Protein AF-A0A0F8Z5W2-F1 (afdb_monomer_lite)

InterPro domains:
  IPR054194 Protein of unknown function DUF6899 [PF21840] (1-87)

pLDDT: mean 93.54, std 5.01, range [78.94, 98.44]

Sequence (88 aa):
MPYVTRQTRADWASLVDILEHSALVNTAAPGEINYVVTKLLLAWLGPGPCYADYNAAIGVLECIKLELYRRAVVPYEEKKCSEAGDVY

Organism: NCBI:txid412755

Foldseek 3Di:
DVPQDPVNCVVCVVVVVCVVPVCCNVPDDPVVVVVVLVVVLDVVCDPDHDPVSVVVSVVVVVVVVVCCCVPPVVVVVVVVCVVPNDPD

Secondary structure (DSSP, 8-state):
-TTS-HHHHHHHHHHHHHHHHTSHHHH--HHHHHHHHHHHHHHHH-SS--HHHHHHHHHHHHHHHHHHIIIIIHHHHHHHHHHH----

Structure (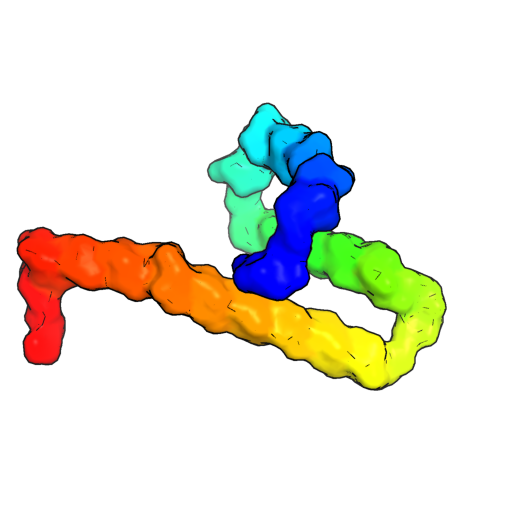mmCIF, N/CA/C/O backbone):
data_AF-A0A0F8Z5W2-F1
#
_entry.id   AF-A0A0F8Z5W2-F1
#
loop_
_atom_site.group_PDB
_atom_site.id
_atom_site.type_symbol
_atom_site.label_atom_id
_atom_site.label_alt_id
_atom_site.label_comp_id
_atom_site.label_asym_id
_atom_site.label_entity_id
_atom_site.label_seq_id
_atom_site.pdbx_PDB_ins_code
_atom_site.Cartn_x
_atom_site.Cartn_y
_atom_site.Cartn_z
_atom_site.occupancy
_atom_site.B_iso_or_equiv
_atom_site.auth_seq_id
_atom_site.auth_comp_id
_atom_site.auth_asym_id
_atom_site.auth_atom_id
_atom_site.pdbx_PDB_model_num
ATOM 1 N N . MET A 1 1 ? -7.245 -5.901 -9.020 1.00 79.19 1 MET A N 1
ATOM 2 C CA . MET A 1 1 ? -7.885 -7.052 -8.343 1.00 79.19 1 MET A CA 1
ATOM 3 C C . MET A 1 1 ? -9.229 -7.398 -8.988 1.00 79.19 1 MET A C 1
ATOM 5 O O . MET A 1 1 ? -10.149 -6.586 -8.925 1.00 79.19 1 MET A O 1
ATOM 9 N N . PRO A 1 2 ? -9.349 -8.558 -9.658 1.00 79.31 2 PRO A N 1
ATOM 10 C CA . PRO A 1 2 ? -10.539 -8.928 -10.438 1.00 79.31 2 PRO A CA 1
ATOM 11 C C . PRO A 1 2 ? -11.801 -9.160 -9.589 1.00 79.31 2 PRO A C 1
ATOM 13 O O . PRO A 1 2 ? -12.902 -9.001 -10.098 1.00 79.31 2 PRO A O 1
ATOM 16 N N . TYR A 1 3 ? -11.644 -9.463 -8.299 1.00 85.56 3 TYR A N 1
ATOM 17 C CA . TYR A 1 3 ? -12.739 -9.735 -7.360 1.00 85.56 3 TYR A CA 1
ATOM 18 C C . TYR A 1 3 ? -13.360 -8.483 -6.717 1.00 85.56 3 TYR A C 1
ATOM 20 O O . TYR A 1 3 ? -14.411 -8.578 -6.092 1.00 85.56 3 TYR A O 1
ATOM 28 N N . VAL A 1 4 ? -12.756 -7.298 -6.871 1.00 89.62 4 VAL A N 1
ATOM 29 C CA . VAL A 1 4 ? -13.369 -6.042 -6.405 1.00 89.62 4 VAL A CA 1
ATOM 30 C C . VAL A 1 4 ? -14.376 -5.581 -7.454 1.00 89.62 4 VAL A C 1
ATOM 32 O O . VAL A 1 4 ? -13.978 -5.255 -8.582 1.00 89.62 4 VAL A O 1
ATOM 35 N N . THR A 1 5 ? -15.663 -5.569 -7.091 1.00 93.25 5 THR A N 1
ATOM 36 C CA . THR A 1 5 ? -16.772 -5.241 -8.003 1.00 93.25 5 THR A CA 1
ATOM 37 C C . THR A 1 5 ? -16.694 -3.801 -8.512 1.00 93.25 5 THR A C 1
ATOM 39 O O . THR A 1 5 ? -16.043 -2.947 -7.911 1.00 93.25 5 THR A O 1
ATOM 42 N N . ARG A 1 6 ? -17.379 -3.509 -9.626 1.00 90.50 6 ARG A N 1
ATOM 43 C CA . ARG A 1 6 ? -17.453 -2.137 -10.157 1.00 90.50 6 ARG A CA 1
ATOM 44 C C . ARG A 1 6 ? -18.099 -1.172 -9.166 1.00 90.50 6 ARG A C 1
ATOM 46 O O . ARG A 1 6 ? -17.585 -0.073 -9.015 1.00 90.50 6 ARG A O 1
ATOM 53 N N . GLN A 1 7 ? -19.160 -1.605 -8.483 1.00 91.88 7 GLN A N 1
ATOM 54 C CA . GLN A 1 7 ? -19.825 -0.789 -7.470 1.00 91.88 7 GLN A CA 1
ATOM 55 C C . GLN A 1 7 ? -18.862 -0.455 -6.333 1.00 91.88 7 GLN A C 1
ATOM 57 O O . GLN A 1 7 ? -18.646 0.713 -6.052 1.00 91.88 7 GLN A O 1
ATOM 62 N N . THR A 1 8 ? -18.179 -1.464 -5.782 1.00 92.12 8 THR A N 1
ATOM 63 C CA . THR A 1 8 ? -17.185 -1.243 -4.727 1.00 92.12 8 THR A CA 1
ATOM 64 C C . THR A 1 8 ? -16.111 -0.256 -5.178 1.00 92.12 8 THR A C 1
ATOM 66 O O . THR A 1 8 ? -15.770 0.645 -4.433 1.00 92.12 8 THR A O 1
ATOM 69 N N . ARG A 1 9 ? -15.594 -0.358 -6.411 1.00 90.44 9 ARG A N 1
ATOM 70 C CA . ARG A 1 9 ? -14.621 0.628 -6.921 1.00 90.44 9 ARG A CA 1
ATOM 71 C C . ARG A 1 9 ? -15.204 2.038 -7.005 1.00 90.44 9 ARG A C 1
ATOM 73 O O . ARG A 1 9 ? -14.487 2.978 -6.697 1.00 90.44 9 ARG A O 1
ATOM 80 N N . ALA A 1 10 ? -16.466 2.175 -7.411 1.00 90.56 10 ALA A N 1
ATOM 81 C CA . ALA A 1 10 ? -17.146 3.465 -7.474 1.00 90.56 10 ALA A CA 1
ATOM 82 C C . ALA A 1 10 ? -17.304 4.095 -6.082 1.00 90.56 10 ALA A C 1
ATOM 84 O O . ALA A 1 10 ? -17.091 5.295 -5.939 1.00 90.56 10 ALA A O 1
ATOM 85 N N . ASP A 1 11 ? -17.577 3.286 -5.055 1.00 91.81 11 ASP A N 1
ATOM 86 C CA . ASP A 1 11 ? -17.682 3.758 -3.669 1.00 91.81 11 ASP A CA 1
ATOM 87 C C . ASP A 1 11 ? -16.354 4.365 -3.164 1.00 91.81 11 ASP A C 1
ATOM 89 O O . ASP A 1 11 ? -16.358 5.290 -2.355 1.00 91.81 11 ASP A O 1
ATOM 93 N N . TRP A 1 12 ? -15.216 3.880 -3.677 1.00 90.38 12 TRP A N 1
ATOM 94 C CA . TRP A 1 12 ? -13.874 4.392 -3.365 1.00 90.38 12 TRP A CA 1
ATOM 95 C C . TRP A 1 12 ? -13.363 5.457 -4.345 1.00 90.38 12 TRP A C 1
ATOM 97 O O . TRP A 1 12 ? -12.347 6.092 -4.059 1.00 90.38 12 TRP A O 1
ATOM 107 N N . ALA A 1 13 ? -14.034 5.659 -5.484 1.00 88.00 13 ALA A N 1
ATOM 108 C CA . ALA A 1 13 ? -13.529 6.490 -6.576 1.00 88.00 13 ALA A CA 1
ATOM 109 C C . ALA A 1 13 ? -13.279 7.931 -6.129 1.00 88.00 13 ALA A C 1
ATOM 111 O O . ALA A 1 13 ? -12.221 8.476 -6.406 1.00 88.00 13 ALA A O 1
ATOM 112 N N . SER A 1 14 ? -14.184 8.508 -5.337 1.00 89.12 14 SER A N 1
ATOM 113 C CA . SER A 1 14 ? -14.044 9.882 -4.844 1.00 89.12 14 SER A CA 1
ATOM 114 C C . SER A 1 14 ? -12.789 10.093 -3.990 1.00 89.12 14 SER A C 1
ATOM 116 O O . SER A 1 14 ? -12.118 11.112 -4.128 1.00 89.12 14 SER A O 1
ATOM 118 N N . LEU A 1 15 ? -12.439 9.136 -3.124 1.00 87.00 15 LEU A N 1
ATOM 119 C CA . LEU A 1 15 ? -11.224 9.215 -2.310 1.00 87.00 15 LEU A CA 1
ATOM 120 C C . LEU A 1 15 ? -9.967 9.109 -3.178 1.00 87.00 15 LEU A C 1
ATOM 122 O O . LEU A 1 15 ? -9.009 9.852 -2.968 1.00 87.00 15 LEU A O 1
ATOM 126 N N . VAL A 1 16 ? -9.974 8.181 -4.136 1.00 87.00 16 VAL A N 1
ATOM 127 C CA . VAL A 1 16 ? -8.857 7.985 -5.066 1.00 87.00 16 VAL A CA 1
ATOM 128 C C . VAL A 1 16 ? -8.666 9.232 -5.925 1.00 87.00 16 VAL A C 1
ATOM 130 O O . VAL A 1 16 ? -7.554 9.747 -5.990 1.00 87.00 16 VAL A O 1
ATOM 133 N N . ASP A 1 17 ? -9.750 9.788 -6.465 1.00 88.75 17 ASP A N 1
ATOM 134 C CA . ASP A 1 17 ? -9.731 11.015 -7.258 1.00 88.75 17 ASP A CA 1
ATOM 135 C C . ASP A 1 17 ? -9.133 12.177 -6.457 1.00 88.75 17 ASP A C 1
ATOM 137 O O . ASP A 1 17 ? -8.262 12.888 -6.957 1.00 88.75 17 ASP A O 1
ATOM 141 N N . ILE A 1 18 ? -9.535 12.359 -5.193 1.00 89.00 18 ILE A N 1
ATOM 142 C CA . ILE A 1 18 ? -8.960 13.396 -4.323 1.00 89.00 18 ILE A CA 1
ATOM 143 C C . ILE A 1 18 ? -7.446 13.213 -4.192 1.00 89.00 18 ILE A C 1
ATOM 145 O O . ILE A 1 18 ? -6.695 14.178 -4.329 1.00 89.00 18 ILE A O 1
ATOM 149 N N . LEU A 1 19 ? -6.988 11.988 -3.931 1.00 86.69 19 LEU A N 1
ATOM 150 C CA . LEU A 1 19 ? -5.568 11.692 -3.762 1.00 86.69 19 LEU A CA 1
ATOM 151 C C . LEU A 1 19 ? -4.772 11.951 -5.047 1.00 86.69 19 LEU A C 1
ATOM 153 O O . LEU A 1 19 ? -3.734 12.612 -4.987 1.00 86.69 19 LEU A O 1
ATOM 157 N N . GLU A 1 20 ? -5.278 11.510 -6.198 1.00 85.31 20 GLU A N 1
ATOM 158 C CA . GLU A 1 20 ? -4.638 11.699 -7.505 1.00 85.31 20 GLU A CA 1
ATOM 159 C C . GLU A 1 20 ? -4.534 13.181 -7.899 1.00 85.31 20 GLU A C 1
ATOM 161 O O . GLU A 1 20 ? -3.505 13.614 -8.424 1.00 85.31 20 GLU A O 1
ATOM 166 N N . HIS A 1 21 ? -5.557 13.983 -7.586 1.00 86.94 21 HIS A N 1
ATOM 167 C CA . HIS A 1 21 ? -5.600 15.412 -7.918 1.00 86.94 21 HIS A CA 1
ATOM 168 C C . HIS A 1 21 ? -4.956 16.313 -6.852 1.00 86.94 21 HIS A C 1
ATOM 170 O O . HIS A 1 21 ? -4.738 17.497 -7.102 1.00 86.94 21 HIS A O 1
ATOM 176 N N . SER A 1 22 ? -4.613 15.781 -5.673 1.00 85.50 22 SER A N 1
ATOM 177 C CA . SER A 1 22 ? -4.037 16.566 -4.567 1.00 85.50 22 SER A CA 1
ATOM 178 C C . SER A 1 22 ? -2.602 17.053 -4.804 1.00 85.50 22 SER A C 1
ATOM 180 O O . SER A 1 22 ? -2.083 17.805 -3.983 1.00 85.50 22 SER A O 1
ATOM 182 N N . ALA A 1 23 ? -1.934 16.593 -5.868 1.00 82.38 23 ALA A N 1
ATOM 183 C CA . ALA A 1 23 ? -0.486 16.686 -6.102 1.00 82.38 23 ALA A CA 1
ATOM 184 C C . ALA A 1 23 ? 0.400 16.007 -5.032 1.00 82.38 23 ALA A C 1
ATOM 186 O O . ALA A 1 23 ? 1.503 15.584 -5.366 1.00 82.38 23 ALA A O 1
ATOM 187 N N . LEU A 1 24 ? -0.095 15.809 -3.801 1.00 84.69 24 LEU A N 1
ATOM 188 C CA . LEU A 1 24 ? 0.626 15.207 -2.676 1.00 84.69 24 LEU A CA 1
ATOM 189 C C . LEU A 1 24 ? 1.190 13.833 -3.026 1.00 84.69 24 LEU A C 1
ATOM 191 O O . LEU A 1 24 ? 2.357 13.572 -2.774 1.00 84.69 24 LEU A O 1
ATOM 195 N N . VAL A 1 25 ? 0.377 12.963 -3.630 1.00 85.94 25 VAL A N 1
ATOM 196 C CA . VAL A 1 25 ? 0.792 11.584 -3.935 1.00 85.94 25 VAL A CA 1
ATOM 197 C C . VAL A 1 25 ? 1.808 11.540 -5.078 1.00 85.94 25 VAL A C 1
ATOM 199 O O . VAL A 1 25 ? 2.741 10.744 -5.035 1.00 85.94 25 VAL A O 1
ATOM 202 N N . ASN A 1 26 ? 1.679 12.426 -6.069 1.00 85.44 26 ASN A N 1
ATOM 203 C CA . ASN A 1 26 ? 2.544 12.434 -7.253 1.00 85.44 26 ASN A CA 1
ATOM 204 C C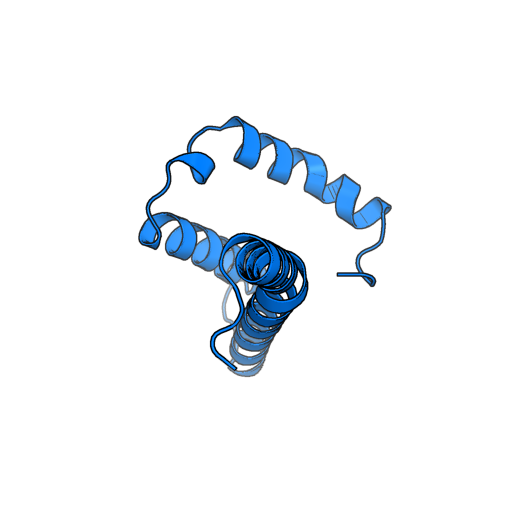 . ASN A 1 26 ? 3.938 13.016 -6.976 1.00 85.44 26 ASN A C 1
ATOM 206 O O . ASN A 1 26 ? 4.871 12.748 -7.731 1.00 85.44 26 ASN A O 1
ATOM 210 N N . THR A 1 27 ? 4.089 13.807 -5.911 1.00 90.62 27 THR A N 1
ATOM 211 C CA . THR A 1 27 ? 5.377 14.378 -5.487 1.00 90.62 27 THR A CA 1
ATOM 212 C C . THR A 1 27 ? 5.910 13.770 -4.192 1.00 90.62 27 THR A C 1
ATOM 214 O O . THR A 1 27 ? 6.957 14.201 -3.714 1.00 90.62 27 THR A O 1
ATOM 217 N N . ALA A 1 28 ? 5.195 12.809 -3.606 1.00 92.44 28 ALA A N 1
ATOM 218 C CA . ALA A 1 28 ? 5.559 12.208 -2.332 1.00 92.44 28 ALA A CA 1
ATOM 219 C C . ALA A 1 28 ? 6.867 11.417 -2.429 1.00 92.44 28 ALA A C 1
ATOM 221 O O . ALA A 1 28 ? 7.095 10.628 -3.351 1.00 92.44 28 ALA A O 1
ATOM 222 N N . ALA A 1 29 ? 7.702 11.563 -1.407 1.00 95.44 29 ALA A N 1
ATOM 223 C CA . ALA A 1 29 ? 8.828 10.679 -1.183 1.00 95.44 29 ALA A CA 1
ATOM 224 C C . ALA A 1 29 ? 8.336 9.269 -0.786 1.00 95.44 29 ALA A C 1
ATOM 226 O O . ALA A 1 29 ? 7.263 9.120 -0.190 1.00 95.44 29 ALA A O 1
ATOM 227 N N . PRO A 1 30 ? 9.141 8.210 -1.005 1.00 94.81 30 PRO A N 1
ATOM 228 C CA . PRO A 1 30 ? 8.753 6.842 -0.647 1.00 94.81 30 PRO A CA 1
ATOM 229 C C . PRO A 1 30 ? 8.310 6.671 0.817 1.00 94.81 30 PRO A C 1
ATOM 231 O O . PRO A 1 30 ? 7.382 5.917 1.108 1.00 94.81 30 PRO A O 1
ATOM 234 N N . GLY A 1 31 ? 8.935 7.400 1.749 1.00 96.00 31 GLY A N 1
ATOM 235 C CA . GLY A 1 31 ? 8.559 7.376 3.166 1.00 96.00 31 GLY A CA 1
ATOM 236 C C . GLY A 1 31 ? 7.157 7.931 3.443 1.00 96.00 31 GLY A C 1
ATOM 237 O O . GLY A 1 31 ? 6.458 7.414 4.312 1.00 96.00 31 GLY A O 1
ATOM 238 N N . GLU A 1 32 ? 6.716 8.933 2.683 1.00 94.75 32 GLU A N 1
ATOM 239 C CA . GLU A 1 32 ? 5.390 9.543 2.831 1.00 94.75 32 GLU A CA 1
ATOM 240 C C . GLU A 1 32 ? 4.297 8.606 2.311 1.00 94.75 32 GLU A C 1
ATOM 242 O O . GLU A 1 32 ? 3.276 8.419 2.974 1.00 94.75 32 GLU A O 1
ATOM 247 N N . ILE A 1 33 ? 4.545 7.923 1.188 1.00 93.31 33 ILE A N 1
ATOM 248 C CA . ILE A 1 33 ? 3.651 6.870 0.689 1.00 93.31 33 ILE A CA 1
ATOM 249 C C . ILE A 1 33 ? 3.542 5.728 1.704 1.00 93.31 33 ILE A C 1
ATOM 251 O O . ILE A 1 33 ? 2.434 5.299 2.033 1.00 93.31 33 ILE A O 1
ATOM 255 N N . ASN A 1 34 ? 4.669 5.285 2.272 1.00 95.56 34 ASN A N 1
ATOM 256 C CA . ASN A 1 34 ? 4.670 4.264 3.321 1.00 95.56 34 ASN A CA 1
ATOM 257 C C . ASN A 1 34 ? 3.851 4.697 4.545 1.00 95.56 34 ASN A C 1
ATOM 259 O O . ASN A 1 34 ? 3.086 3.896 5.088 1.00 95.56 34 ASN A O 1
ATOM 263 N N . TYR A 1 35 ? 3.965 5.958 4.966 1.00 95.56 35 TYR A N 1
ATOM 264 C CA . TYR A 1 35 ? 3.154 6.506 6.050 1.00 95.56 35 TYR A CA 1
ATOM 265 C C . TYR A 1 35 ? 1.656 6.470 5.716 1.00 95.56 35 TYR A C 1
ATOM 267 O O . TYR A 1 35 ? 0.874 5.956 6.516 1.00 95.56 35 TYR A O 1
ATOM 275 N N . VAL A 1 36 ? 1.244 6.942 4.533 1.00 93.38 36 VAL A N 1
ATOM 276 C CA . VAL A 1 36 ? -0.170 6.948 4.112 1.00 93.38 36 VAL A CA 1
ATOM 277 C C . VAL A 1 36 ? -0.750 5.535 4.094 1.00 93.38 36 VAL A C 1
ATOM 279 O O . VAL A 1 36 ? -1.797 5.295 4.697 1.00 93.38 36 VAL A O 1
ATOM 282 N N . VAL A 1 37 ? -0.053 4.576 3.481 1.00 95.12 37 VAL A N 1
ATOM 283 C CA . VAL A 1 37 ? -0.491 3.172 3.446 1.00 95.12 37 VAL A CA 1
ATOM 284 C C . VAL A 1 37 ? -0.579 2.591 4.860 1.00 95.12 37 VAL A C 1
ATOM 286 O O . VAL A 1 37 ? -1.561 1.929 5.195 1.00 95.12 37 VAL A O 1
ATOM 289 N N . THR A 1 38 ? 0.385 2.903 5.732 1.00 96.69 38 THR A N 1
ATOM 290 C CA . THR A 1 38 ? 0.349 2.492 7.145 1.00 96.69 38 THR A CA 1
ATOM 291 C C . THR A 1 38 ? -0.887 3.047 7.854 1.00 96.69 38 THR A C 1
ATOM 293 O O . THR A 1 38 ? -1.572 2.317 8.570 1.00 96.69 38 THR A O 1
ATOM 296 N N . LYS A 1 39 ? -1.226 4.325 7.640 1.00 96.62 39 LYS A N 1
ATOM 297 C CA . LYS A 1 39 ? -2.428 4.941 8.221 1.00 96.62 39 LYS A CA 1
ATOM 298 C C . LYS A 1 39 ? -3.717 4.294 7.716 1.00 96.62 39 LYS A C 1
ATOM 300 O O . LYS A 1 39 ? -4.617 4.093 8.528 1.00 96.62 39 LYS A O 1
ATOM 305 N N . LEU A 1 40 ? -3.794 3.934 6.433 1.00 95.00 40 LEU A N 1
ATOM 306 C CA . LEU A 1 40 ? -4.939 3.209 5.869 1.00 95.00 40 LEU A CA 1
ATOM 307 C C . LEU A 1 40 ? -5.102 1.824 6.507 1.00 95.00 40 LEU A C 1
ATOM 309 O O . LEU A 1 40 ? -6.209 1.460 6.899 1.00 95.00 40 LEU A O 1
ATOM 313 N N . LEU A 1 41 ? -4.005 1.082 6.682 1.00 97.31 41 LEU A N 1
ATOM 314 C CA . LEU A 1 41 ? -4.039 -0.223 7.348 1.00 97.31 41 LEU A CA 1
ATOM 315 C C . LEU A 1 41 ? -4.463 -0.109 8.811 1.00 97.31 41 LEU A C 1
ATOM 317 O O . LEU A 1 41 ? -5.321 -0.864 9.247 1.00 97.31 41 LEU A O 1
ATOM 321 N N . LEU A 1 42 ? -3.920 0.852 9.562 1.00 97.00 42 LEU A N 1
ATOM 322 C CA . LEU A 1 42 ? -4.321 1.075 10.955 1.00 97.00 42 LEU A CA 1
ATOM 323 C C . LEU A 1 42 ? -5.801 1.463 11.075 1.00 97.00 42 LEU A C 1
ATOM 325 O O . LEU A 1 42 ? -6.469 1.026 12.008 1.00 97.00 42 LEU A O 1
ATOM 329 N N . ALA A 1 43 ? -6.324 2.254 10.134 1.00 96.75 43 ALA A N 1
ATOM 330 C CA . ALA A 1 43 ? -7.745 2.586 10.091 1.00 96.75 43 ALA A CA 1
ATOM 331 C C . ALA A 1 43 ? -8.616 1.349 9.813 1.00 96.75 43 ALA A C 1
ATOM 333 O O . ALA A 1 43 ? -9.662 1.194 10.436 1.00 96.75 43 ALA A O 1
ATOM 334 N N . TRP A 1 44 ? -8.173 0.459 8.918 1.00 97.00 44 TRP A N 1
ATOM 335 C CA . TRP A 1 44 ? -8.864 -0.798 8.621 1.00 97.00 44 TRP A CA 1
ATOM 336 C C . TRP A 1 44 ? -8.812 -1.803 9.782 1.00 97.00 44 TRP A C 1
ATOM 338 O O . TRP A 1 44 ? -9.819 -2.443 10.072 1.00 97.00 44 TRP A O 1
ATOM 348 N N . LEU A 1 45 ? -7.669 -1.909 10.467 1.00 97.69 45 LEU A N 1
ATOM 349 C CA . LEU A 1 45 ? -7.473 -2.789 11.625 1.00 97.69 45 LEU A CA 1
ATOM 350 C C . LEU A 1 45 ? -8.314 -2.370 12.841 1.00 97.69 45 LEU A C 1
ATOM 352 O O . LEU A 1 45 ? -8.682 -3.215 13.653 1.00 97.69 45 LEU A O 1
ATOM 356 N N . GLY A 1 46 ? -8.625 -1.078 12.970 1.00 97.06 46 GLY A N 1
ATOM 357 C CA . GLY A 1 46 ? -9.427 -0.560 14.074 1.00 97.06 46 GLY A CA 1
ATOM 358 C C . GLY A 1 46 ? -8.733 -0.661 15.444 1.00 97.06 46 GLY A C 1
ATOM 359 O O . GLY A 1 46 ? -7.517 -0.858 15.534 1.00 97.06 46 GLY A O 1
ATOM 360 N N . PRO A 1 47 ? -9.477 -0.455 16.546 1.00 96.94 47 PRO A N 1
ATOM 361 C CA . PRO A 1 47 ? -8.923 -0.520 17.894 1.00 96.94 47 PRO A CA 1
ATOM 362 C C . PRO A 1 47 ? -8.748 -1.969 18.380 1.00 96.94 47 PRO A C 1
ATOM 364 O O . PRO A 1 47 ? -9.671 -2.773 18.306 1.00 96.94 47 PRO A O 1
ATOM 367 N N . GLY A 1 48 ? -7.585 -2.267 18.966 1.00 96.38 48 GLY A N 1
ATOM 368 C CA . GLY A 1 48 ? -7.295 -3.560 19.603 1.00 96.38 48 GLY A CA 1
ATOM 369 C C . GLY A 1 48 ? -7.092 -4.751 18.651 1.00 96.38 48 GLY A C 1
ATOM 370 O O . GLY A 1 48 ? -7.632 -5.817 18.944 1.00 96.38 48 GLY A O 1
ATOM 371 N N . PRO A 1 49 ? -6.326 -4.616 17.549 1.00 97.44 49 PRO A N 1
ATOM 372 C CA . PRO A 1 49 ? -6.089 -5.723 16.626 1.00 97.44 49 PRO A CA 1
ATOM 373 C C . PRO A 1 49 ? -5.319 -6.863 17.298 1.00 97.44 49 PRO A C 1
ATOM 375 O O . PRO A 1 49 ? -4.398 -6.647 18.095 1.00 97.44 49 PRO A O 1
ATOM 378 N N . CYS A 1 50 ? -5.667 -8.090 16.933 1.00 98.06 50 CYS A N 1
ATOM 379 C CA . CYS A 1 50 ? -4.940 -9.283 17.329 1.00 98.06 50 CYS A CA 1
ATOM 380 C C . CYS A 1 50 ? -3.912 -9.687 16.260 1.00 98.06 50 CYS A C 1
ATOM 382 O O . CYS A 1 50 ? -3.824 -9.111 15.175 1.00 98.06 50 CYS A O 1
ATOM 384 N N . TYR A 1 51 ? -3.116 -10.716 16.556 1.00 98.12 51 TYR A N 1
ATOM 385 C CA . TYR A 1 51 ? -2.110 -11.228 15.623 1.00 98.12 51 TYR A CA 1
ATOM 386 C C . TYR A 1 51 ? -2.699 -11.622 14.260 1.00 98.12 51 TYR A C 1
ATOM 388 O O . TYR A 1 51 ? -2.077 -11.365 13.231 1.00 98.12 51 TYR A O 1
ATOM 396 N N . ALA A 1 52 ? -3.894 -12.221 14.241 1.00 98.44 52 ALA A N 1
ATOM 397 C CA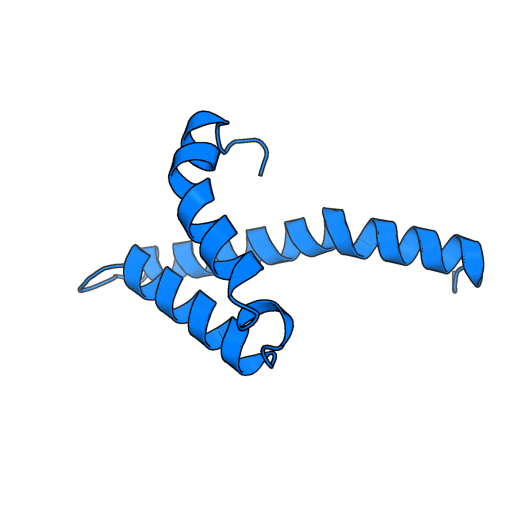 . ALA A 1 52 ? -4.535 -12.637 12.997 1.00 98.44 52 ALA A CA 1
ATOM 398 C C . ALA A 1 52 ? -4.841 -11.439 12.084 1.00 98.44 52 ALA A C 1
ATOM 400 O O . ALA A 1 52 ? -4.641 -11.536 10.874 1.00 98.44 52 ALA A O 1
ATOM 401 N N . ASP A 1 53 ? -5.232 -10.301 12.664 1.00 98.38 53 ASP A N 1
ATOM 402 C CA . ASP A 1 53 ? -5.516 -9.072 11.920 1.00 98.38 53 ASP A CA 1
ATOM 403 C C . ASP A 1 53 ? -4.232 -8.493 11.315 1.00 98.38 53 ASP A C 1
ATOM 405 O O . ASP A 1 53 ? -4.181 -8.173 10.126 1.00 98.38 53 ASP A O 1
ATOM 409 N N . TYR A 1 54 ? -3.147 -8.446 12.096 1.00 98.31 54 TYR A N 1
ATOM 410 C CA . TYR A 1 54 ? -1.838 -8.037 11.582 1.00 98.31 54 TYR A CA 1
ATOM 411 C C . TYR A 1 54 ? -1.340 -8.962 10.470 1.00 98.31 54 TYR A C 1
ATOM 413 O O . TYR A 1 54 ? -0.875 -8.488 9.435 1.00 98.31 54 TYR A O 1
ATOM 421 N N . ASN A 1 55 ? -1.474 -10.276 10.645 1.00 98.44 55 ASN A N 1
ATOM 422 C CA . ASN A 1 55 ? -1.106 -11.250 9.624 1.00 98.44 55 ASN A CA 1
ATOM 423 C C . ASN A 1 55 ? -1.919 -11.051 8.331 1.00 98.44 55 ASN A C 1
ATOM 425 O O . ASN A 1 55 ? -1.359 -11.106 7.237 1.00 98.44 55 ASN A O 1
ATOM 429 N N . ALA A 1 56 ? -3.216 -10.744 8.442 1.00 98.19 56 ALA A N 1
ATOM 430 C CA . ALA A 1 56 ? -4.054 -10.413 7.292 1.00 98.19 56 ALA A CA 1
ATOM 431 C C . ALA A 1 56 ? -3.598 -9.119 6.593 1.00 98.19 56 ALA A C 1
ATOM 433 O O . ALA A 1 56 ? -3.491 -9.100 5.366 1.00 98.19 56 ALA A O 1
ATOM 434 N N . ALA A 1 57 ? -3.263 -8.063 7.343 1.00 98.12 57 ALA A N 1
ATOM 435 C CA . ALA A 1 57 ? -2.744 -6.811 6.783 1.00 98.12 57 ALA A CA 1
ATOM 436 C C . ALA A 1 57 ? -1.426 -7.000 6.019 1.00 98.12 57 ALA A C 1
ATOM 438 O O . ALA A 1 57 ? -1.277 -6.482 4.910 1.00 98.12 57 ALA A O 1
ATOM 439 N N . ILE A 1 58 ? -0.500 -7.793 6.563 1.00 98.25 58 ILE A N 1
ATOM 440 C CA . ILE A 1 58 ? 0.731 -8.163 5.854 1.00 98.25 58 ILE A CA 1
ATOM 441 C C . ILE A 1 58 ? 0.407 -8.955 4.580 1.00 98.25 58 ILE A C 1
ATOM 443 O O . ILE A 1 58 ? 0.941 -8.645 3.516 1.00 98.25 58 ILE A O 1
ATOM 447 N N . GLY A 1 59 ? -0.524 -9.912 4.645 1.00 97.94 59 GLY A N 1
ATOM 448 C CA . GLY A 1 59 ? -0.977 -10.660 3.470 1.00 97.94 59 GLY A CA 1
ATOM 449 C C . GLY A 1 59 ? -1.551 -9.768 2.360 1.00 97.94 59 GLY A C 1
ATOM 450 O O . GLY A 1 59 ? -1.273 -9.992 1.180 1.00 97.94 59 GLY A O 1
ATOM 451 N N . VAL A 1 60 ? -2.298 -8.719 2.720 1.00 97.12 60 VAL A N 1
ATOM 452 C CA . VAL A 1 60 ? -2.814 -7.724 1.764 1.00 97.12 60 VAL A CA 1
ATOM 453 C C . VAL A 1 60 ? -1.673 -6.971 1.077 1.00 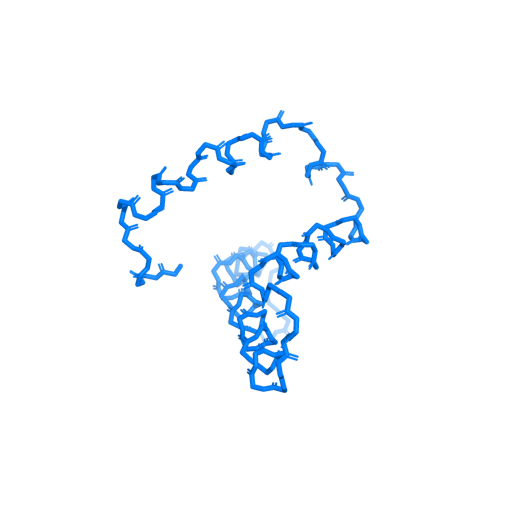97.12 60 VAL A C 1
ATOM 455 O O . VAL A 1 60 ? -1.686 -6.851 -0.149 1.00 97.12 60 VAL A O 1
ATOM 458 N N . LEU A 1 61 ? -0.670 -6.504 1.828 1.00 97.75 61 LEU A N 1
ATOM 459 C CA . LEU A 1 61 ? 0.494 -5.811 1.261 1.00 97.75 61 LEU A CA 1
ATOM 460 C C . LEU A 1 61 ? 1.292 -6.701 0.301 1.00 97.75 61 LEU A C 1
ATOM 462 O O . LEU A 1 61 ? 1.682 -6.251 -0.777 1.00 97.75 61 LEU A O 1
ATOM 466 N N . GLU A 1 62 ? 1.482 -7.973 0.649 1.00 98.12 62 GLU A N 1
ATOM 467 C CA . GLU A 1 62 ? 2.146 -8.945 -0.222 1.00 98.12 62 GLU A CA 1
ATOM 468 C C . GLU A 1 62 ? 1.380 -9.148 -1.535 1.00 98.12 62 GLU A C 1
ATOM 470 O O . GLU A 1 62 ? 1.969 -9.105 -2.618 1.00 98.12 62 GLU A O 1
ATOM 475 N N . CYS A 1 63 ? 0.051 -9.266 -1.465 1.00 96.56 63 CYS A N 1
ATOM 476 C CA . CYS A 1 63 ? -0.788 -9.350 -2.660 1.00 96.56 63 CYS A CA 1
ATOM 477 C C . CYS A 1 63 ? -0.690 -8.084 -3.528 1.00 96.56 63 CYS A C 1
ATOM 479 O O . CYS A 1 63 ? -0.618 -8.189 -4.754 1.00 96.56 63 CYS A O 1
ATOM 481 N N . ILE A 1 64 ? -0.671 -6.893 -2.916 1.00 96.38 64 ILE A N 1
ATOM 482 C CA . ILE A 1 64 ? -0.512 -5.616 -3.630 1.00 96.38 64 ILE A CA 1
ATOM 483 C C . ILE A 1 64 ? 0.837 -5.574 -4.355 1.00 96.38 64 ILE A C 1
ATOM 485 O O . ILE A 1 64 ? 0.871 -5.268 -5.547 1.00 96.38 64 ILE A O 1
ATOM 489 N N . LYS A 1 65 ? 1.931 -5.931 -3.672 1.00 97.00 65 LYS A N 1
ATOM 490 C CA . LYS A 1 65 ? 3.285 -5.975 -4.245 1.00 97.00 65 LYS A CA 1
ATOM 491 C C . LYS A 1 65 ? 3.354 -6.897 -5.462 1.00 97.00 65 LYS A C 1
ATOM 493 O O . LYS A 1 65 ? 3.842 -6.487 -6.513 1.00 97.00 65 LYS A O 1
ATOM 498 N N . LEU A 1 66 ? 2.844 -8.124 -5.334 1.00 97.69 66 LEU A N 1
ATOM 499 C CA . LEU A 1 66 ? 2.862 -9.110 -6.418 1.00 97.69 66 LEU A CA 1
ATOM 500 C C . LEU A 1 66 ? 2.023 -8.662 -7.623 1.00 97.69 66 LEU A C 1
ATOM 502 O O . LEU A 1 66 ? 2.452 -8.812 -8.766 1.00 97.69 66 LEU A O 1
ATOM 506 N N . GLU A 1 67 ? 0.844 -8.083 -7.389 1.00 96.75 67 GLU A N 1
ATOM 507 C CA . GLU A 1 67 ? -0.013 -7.584 -8.468 1.00 96.75 67 GLU A CA 1
ATOM 508 C C . GLU A 1 67 ? 0.604 -6.356 -9.161 1.00 96.75 67 GLU A C 1
ATOM 510 O O . GLU A 1 67 ? 0.519 -6.256 -10.386 1.00 96.75 67 GLU A O 1
ATOM 515 N N . LEU A 1 68 ? 1.261 -5.459 -8.412 1.00 96.50 68 LEU A N 1
ATOM 516 C CA . LEU A 1 68 ? 1.995 -4.320 -8.968 1.00 96.50 68 LEU A CA 1
ATOM 517 C C . LEU A 1 68 ? 3.154 -4.793 -9.849 1.00 96.50 68 LEU A C 1
ATOM 519 O O . LEU A 1 68 ? 3.276 -4.346 -10.989 1.00 96.50 68 LEU A O 1
ATOM 523 N N . TYR A 1 69 ? 3.960 -5.733 -9.355 1.00 97.56 69 TYR A N 1
ATOM 524 C CA . TYR A 1 69 ? 5.056 -6.302 -10.132 1.00 97.56 69 TYR A CA 1
ATOM 525 C C . TYR A 1 69 ? 4.534 -6.924 -11.433 1.00 97.56 69 TYR A C 1
ATOM 527 O O . TYR A 1 69 ? 4.931 -6.533 -12.528 1.00 97.56 69 TYR A O 1
ATOM 535 N N . ARG A 1 70 ? 3.538 -7.809 -11.335 1.00 97.38 70 ARG A N 1
ATOM 536 C CA . ARG A 1 70 ? 2.998 -8.529 -12.492 1.00 97.38 70 ARG A CA 1
ATOM 537 C C . ARG A 1 70 ? 2.297 -7.629 -13.514 1.00 97.38 70 ARG A C 1
ATOM 539 O O . ARG A 1 70 ? 2.344 -7.926 -14.702 1.00 97.38 70 ARG A O 1
ATOM 546 N N . ARG A 1 71 ? 1.569 -6.591 -13.084 1.00 96.75 71 ARG A N 1
ATOM 547 C CA . ARG A 1 71 ? 0.746 -5.766 -13.994 1.00 96.75 71 ARG A CA 1
ATOM 548 C C . ARG A 1 71 ? 1.391 -4.464 -14.442 1.00 96.75 71 ARG A C 1
ATOM 550 O O . ARG A 1 71 ? 0.958 -3.938 -15.461 1.00 96.75 71 ARG A O 1
ATOM 557 N N . ALA A 1 72 ? 2.339 -3.924 -13.685 1.00 96.12 72 ALA A N 1
ATOM 558 C CA . ALA A 1 72 ? 2.984 -2.655 -14.010 1.00 96.12 72 ALA A CA 1
ATOM 559 C C . ALA A 1 72 ? 4.459 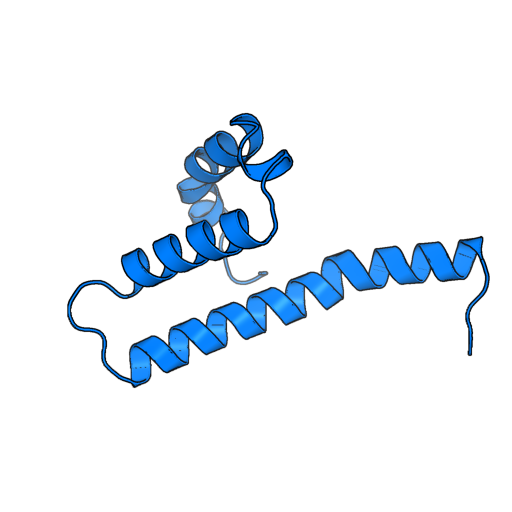-2.847 -14.365 1.00 96.12 72 ALA A C 1
ATOM 561 O O . ALA A 1 72 ? 4.897 -2.353 -15.400 1.00 96.12 72 ALA A O 1
ATOM 562 N N . VAL A 1 73 ? 5.205 -3.589 -13.540 1.00 97.81 73 VAL A N 1
ATOM 563 C CA . VAL A 1 73 ? 6.655 -3.749 -13.731 1.00 97.81 73 VAL A CA 1
ATOM 564 C C . VAL A 1 73 ? 6.958 -4.658 -14.917 1.00 97.81 73 VAL A C 1
ATOM 566 O O . VAL A 1 73 ? 7.701 -4.240 -15.794 1.00 97.81 73 VAL A O 1
ATOM 569 N N . VAL A 1 74 ? 6.320 -5.829 -15.017 1.00 97.56 74 VAL A N 1
ATOM 570 C CA . VAL A 1 74 ? 6.571 -6.771 -16.125 1.00 97.56 74 VAL A CA 1
ATOM 571 C C . VAL A 1 74 ? 6.355 -6.126 -17.505 1.00 97.56 74 VAL A C 1
ATOM 573 O O . VAL A 1 74 ? 7.286 -6.162 -18.303 1.00 97.56 74 VAL A O 1
ATOM 576 N N . PRO A 1 75 ? 5.226 -5.444 -17.807 1.00 97.62 75 PRO A N 1
ATOM 577 C CA . PRO A 1 75 ? 5.072 -4.781 -19.107 1.00 97.62 75 PRO A CA 1
ATOM 578 C C . PRO A 1 75 ? 6.094 -3.664 -19.361 1.00 97.62 75 PRO A C 1
ATOM 580 O O . PRO A 1 75 ? 6.477 -3.408 -20.503 1.00 97.62 75 PRO A O 1
ATOM 583 N N . TYR A 1 76 ? 6.525 -2.967 -18.304 1.00 97.38 76 TYR A N 1
ATOM 584 C CA . TYR A 1 76 ? 7.5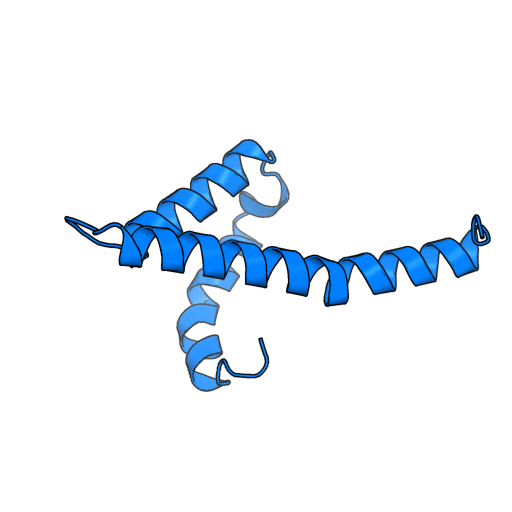83 -1.965 -18.406 1.00 97.38 76 TYR A CA 1
ATOM 585 C C . TYR A 1 76 ? 8.933 -2.612 -18.754 1.00 97.38 76 TYR A C 1
ATOM 587 O O . TYR A 1 76 ? 9.634 -2.111 -19.633 1.00 97.38 76 TYR A O 1
ATOM 595 N N . GLU A 1 77 ? 9.279 -3.724 -18.107 1.00 97.00 77 GLU A N 1
ATOM 596 C CA . GLU A 1 77 ? 10.503 -4.484 -18.371 1.00 97.00 77 GLU A CA 1
ATOM 597 C C . GLU A 1 77 ? 10.484 -5.101 -19.772 1.00 97.00 77 GLU A C 1
ATOM 599 O O . GLU A 1 77 ? 11.436 -4.902 -20.514 1.00 97.00 77 GLU A O 1
ATOM 604 N N . GLU A 1 78 ? 9.379 -5.718 -20.201 1.00 96.94 78 GLU A N 1
ATOM 605 C CA . GLU A 1 78 ? 9.216 -6.236 -21.570 1.00 96.94 78 GLU A CA 1
ATOM 606 C C . GLU A 1 78 ? 9.444 -5.143 -22.622 1.00 96.94 78 GLU A C 1
ATOM 608 O O . GLU A 1 78 ? 10.167 -5.342 -23.603 1.00 96.94 78 GLU A O 1
ATOM 613 N N . LYS A 1 79 ? 8.880 -3.948 -22.396 1.00 96.94 79 LYS A N 1
ATOM 614 C CA . LYS A 1 79 ? 9.138 -2.787 -23.251 1.00 96.94 79 LYS A CA 1
ATOM 615 C C . LYS A 1 79 ? 10.626 -2.438 -23.263 1.00 96.94 79 LYS A C 1
ATOM 617 O O . LYS A 1 79 ? 11.181 -2.211 -24.336 1.00 96.94 79 LYS A O 1
ATOM 622 N N . LYS A 1 80 ? 11.290 -2.416 -22.106 1.00 96.81 80 LYS A N 1
ATOM 623 C CA . LYS A 1 80 ? 12.726 -2.119 -22.021 1.00 96.81 80 LYS A CA 1
ATOM 624 C C . LYS A 1 80 ? 13.591 -3.180 -22.697 1.00 96.81 80 LYS A C 1
ATOM 626 O O . LYS A 1 80 ? 14.515 -2.797 -23.408 1.00 96.81 80 LYS A O 1
ATOM 631 N N . CYS A 1 81 ? 13.249 -4.459 -22.587 1.00 96.62 81 CYS A N 1
ATOM 632 C CA . CYS A 1 81 ? 13.914 -5.539 -23.315 1.00 96.62 81 CYS A CA 1
ATOM 633 C C . CYS A 1 81 ? 13.743 -5.378 -24.832 1.00 96.62 81 CYS A C 1
ATOM 635 O O . CYS A 1 81 ? 14.696 -5.566 -25.581 1.00 96.62 81 CYS A O 1
ATOM 637 N N . SER A 1 82 ? 12.565 -4.951 -25.305 1.00 95.56 82 SER A N 1
ATOM 638 C CA . SER A 1 82 ? 12.363 -4.672 -26.736 1.00 95.56 82 SER A CA 1
ATOM 639 C C . SER A 1 82 ? 13.178 -3.473 -27.248 1.00 95.56 82 SER A C 1
ATOM 641 O O . SER A 1 82 ? 13.572 -3.452 -28.412 1.00 95.56 82 SER A O 1
ATOM 643 N N . GLU A 1 83 ? 13.444 -2.483 -26.386 1.00 96.44 83 GLU A N 1
ATOM 644 C CA . GLU A 1 83 ? 14.191 -1.261 -26.720 1.00 96.44 83 GLU A CA 1
ATOM 645 C C . GLU A 1 83 ? 15.715 -1.452 -26.642 1.00 96.44 83 GLU A C 1
ATOM 647 O O . GLU A 1 83 ? 16.444 -0.911 -27.472 1.00 96.44 83 GLU A O 1
ATOM 652 N N . ALA A 1 84 ? 16.202 -2.178 -25.633 1.00 96.44 84 ALA A N 1
ATOM 653 C CA . ALA A 1 84 ? 17.622 -2.260 -25.280 1.00 96.44 84 ALA A CA 1
ATOM 654 C C . ALA A 1 84 ? 18.227 -3.668 -25.423 1.00 96.44 84 ALA A C 1
ATOM 656 O O . ALA A 1 84 ? 19.437 -3.824 -25.255 1.00 96.44 84 ALA A O 1
ATOM 657 N N . GLY A 1 85 ? 17.412 -4.672 -25.756 1.00 90.25 85 GLY A N 1
ATOM 658 C CA . GLY A 1 85 ? 17.776 -6.083 -25.662 1.00 90.25 85 GLY A CA 1
ATOM 659 C C . GLY A 1 85 ? 17.555 -6.636 -24.254 1.00 90.25 85 GLY A C 1
ATOM 660 O O . GLY A 1 85 ? 17.480 -5.890 -23.275 1.00 90.25 85 GLY A O 1
ATOM 661 N N . ASP A 1 86 ? 17.425 -7.955 -24.166 1.00 91.25 86 ASP A N 1
ATOM 662 C CA . ASP A 1 86 ? 17.398 -8.674 -22.893 1.00 91.25 86 ASP A CA 1
ATOM 663 C C . ASP A 1 86 ? 18.828 -9.065 -22.478 1.00 91.25 86 ASP A C 1
ATOM 665 O O . ASP A 1 86 ? 19.733 -9.158 -23.311 1.00 91.25 86 ASP A O 1
ATOM 669 N N . VAL A 1 87 ? 19.044 -9.254 -21.177 1.00 89.12 87 VAL A N 1
ATOM 670 C CA . VAL A 1 87 ? 20.331 -9.691 -20.612 1.00 89.12 87 VAL A CA 1
ATOM 671 C C . VAL A 1 87 ? 20.518 -11.209 -20.758 1.00 89.12 87 VAL A C 1
ATOM 673 O O . VAL A 1 87 ? 21.653 -11.686 -20.692 1.00 89.12 87 VAL A O 1
ATOM 676 N N . TYR A 1 88 ? 19.426 -11.954 -20.956 1.00 78.94 88 TYR A N 1
ATOM 677 C CA . TYR A 1 88 ? 19.401 -13.414 -21.090 1.00 78.94 88 TYR A CA 1
ATOM 678 C C . TYR A 1 88 ? 19.181 -13.892 -22.528 1.00 78.94 88 TYR A C 1
ATOM 680 O O . TYR A 1 88 ? 18.492 -13.193 -23.303 1.00 78.94 88 TYR A O 1
#

Radius of gyration: 16.76 Å; chains: 1; bounding box: 40×30×46 Å